Protein AF-A0AA86ANE1-F1 (afdb_monomer_lite)

Foldseek 3Di:
DDLLVQLVVCLVVLPLVSNVVSVVVPDDDPDPVVVVSVVVSVVSNVVSVVVVVVVVVVVVVVVVVVVVVVVVVVVVPPPPPPPPD

Secondary structure (DSSP, 8-state):
--HHHHHHHHHHTT-HHHHHHHHHTPPPP-SHHHHHHHHHHHHHHHHHHHHHHHHHHHHHHHHHHHHHHHHHHHHT---------

Sequence (85 aa):
MSWNKAFTIAIIEKNPEKMGKLIQEMPVITDIQEAKQAQSLIQEALKIMKEEQVKTRDSMEKNKKTRAFLMSANLGSSPKREYRG

Radius of gyration: 24.7 Å; chains: 1; bounding box: 50×30×74 Å

pLDDT: mean 84.98, std 13.37, range [47.94, 95.31]

Structure (mmCIF, N/CA/C/O backbone):
data_AF-A0AA86ANE1-F1
#
_entry.id   AF-A0AA86ANE1-F1
#
loop_
_atom_site.group_PDB
_atom_site.id
_atom_site.type_symbol
_atom_site.label_atom_id
_atom_site.label_alt_id
_atom_site.label_comp_id
_atom_site.label_asym_id
_atom_site.label_entity_id
_atom_site.label_seq_id
_atom_site.pdbx_PDB_ins_code
_atom_site.Cartn_x
_atom_site.Cartn_y
_atom_site.Cartn_z
_atom_site.occupancy
_atom_site.B_iso_or_equiv
_atom_site.auth_seq_id
_atom_site.auth_comp_id
_atom_site.auth_asym_id
_atom_site.auth_atom_id
_atom_site.pdbx_PDB_model_num
ATOM 1 N N . MET A 1 1 ? -5.909 -8.037 18.892 1.00 58.50 1 MET A N 1
ATO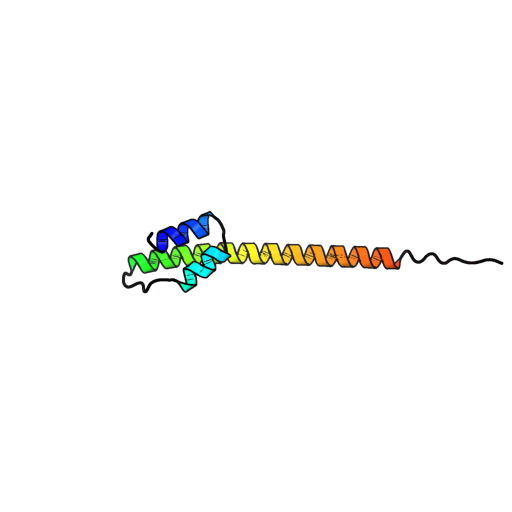M 2 C CA . MET A 1 1 ? -5.354 -6.674 18.702 1.00 58.50 1 MET A CA 1
ATOM 3 C C . MET A 1 1 ? -6.446 -5.792 18.110 1.00 58.50 1 MET A C 1
ATOM 5 O O . MET A 1 1 ? -7.259 -6.324 17.372 1.00 58.50 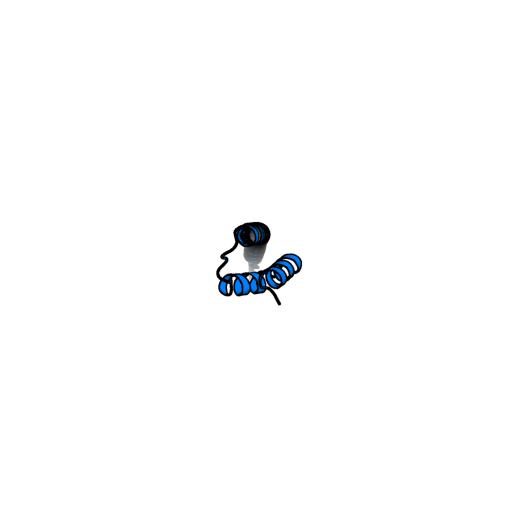1 MET A O 1
ATOM 9 N N . SER A 1 2 ? -6.498 -4.493 18.431 1.00 83.75 2 SER A N 1
ATOM 10 C CA . SER A 1 2 ? -7.440 -3.555 17.785 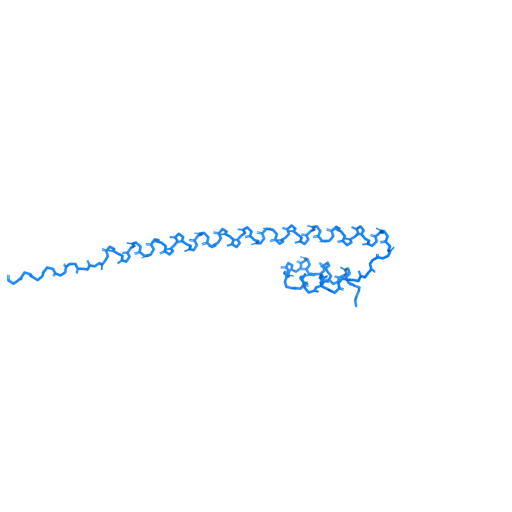1.00 83.75 2 SER A CA 1
ATOM 11 C C . SER A 1 2 ? -7.104 -3.404 16.296 1.00 83.75 2 SER A C 1
ATOM 13 O O . SER A 1 2 ? -5.919 -3.338 15.954 1.00 83.75 2 SER A O 1
ATOM 15 N N . TRP A 1 3 ? -8.128 -3.332 15.437 1.00 90.44 3 TRP A N 1
ATOM 16 C CA . TRP A 1 3 ? -7.990 -3.125 13.990 1.00 90.44 3 TRP A CA 1
ATOM 17 C C . TRP A 1 3 ? -7.083 -1.931 13.664 1.00 90.44 3 TRP A C 1
ATOM 19 O O . TRP A 1 3 ? -6.164 -2.072 12.865 1.00 90.44 3 TRP A O 1
ATOM 29 N N . ASN A 1 4 ? -7.236 -0.810 14.382 1.00 86.06 4 ASN A N 1
ATOM 30 C CA . ASN A 1 4 ? -6.398 0.383 14.207 1.00 86.06 4 ASN A CA 1
ATOM 31 C C . ASN A 1 4 ? -4.909 0.065 14.372 1.00 86.06 4 ASN A C 1
ATOM 33 O O . ASN A 1 4 ? -4.100 0.452 13.539 1.00 86.06 4 ASN A O 1
ATOM 37 N N . LYS A 1 5 ? -4.539 -0.698 15.409 1.00 89.69 5 LYS A N 1
ATOM 38 C CA . LYS A 1 5 ? -3.136 -1.078 15.640 1.00 89.69 5 LYS A CA 1
ATOM 39 C C . LYS A 1 5 ? -2.613 -1.982 14.526 1.00 89.69 5 LYS A C 1
ATOM 41 O O . LYS A 1 5 ? -1.498 -1.779 14.060 1.00 89.69 5 LYS A O 1
ATOM 46 N N . ALA A 1 6 ? -3.414 -2.957 14.094 1.00 90.38 6 ALA A N 1
ATOM 47 C CA . ALA A 1 6 ? -3.041 -3.846 12.995 1.00 90.38 6 ALA A CA 1
ATOM 48 C C . ALA A 1 6 ? -2.860 -3.071 11.679 1.00 90.38 6 ALA A C 1
ATOM 50 O O . ALA A 1 6 ? -1.901 -3.312 10.946 1.00 90.38 6 ALA A O 1
ATOM 51 N N . PHE A 1 7 ? -3.735 -2.100 11.415 1.00 91.94 7 PHE A N 1
ATOM 52 C CA . PHE A 1 7 ? -3.683 -1.268 10.219 1.00 91.94 7 PHE A CA 1
ATOM 53 C C . PHE A 1 7 ? -2.496 -0.302 10.236 1.00 91.94 7 PHE A C 1
ATOM 55 O O . PHE A 1 7 ? -1.768 -0.218 9.250 1.00 91.94 7 PHE A O 1
ATOM 62 N N . THR A 1 8 ? -2.204 0.335 11.375 1.00 91.44 8 THR A N 1
ATOM 63 C CA . THR A 1 8 ? -0.982 1.135 11.552 1.00 91.44 8 THR A CA 1
ATOM 64 C C . THR A 1 8 ? 0.280 0.303 11.312 1.00 91.44 8 THR A C 1
ATOM 66 O O . THR A 1 8 ? 1.182 0.759 10.615 1.00 91.44 8 THR A O 1
ATOM 69 N N . ILE A 1 9 ? 0.347 -0.929 11.833 1.00 92.38 9 ILE A N 1
ATOM 70 C CA . ILE A 1 9 ? 1.486 -1.827 11.580 1.00 92.38 9 ILE A CA 1
ATOM 71 C C . ILE A 1 9 ? 1.616 -2.114 10.080 1.00 92.38 9 ILE A C 1
ATOM 73 O O . ILE A 1 9 ? 2.707 -1.989 9.533 1.00 92.38 9 ILE A O 1
ATOM 77 N N . ALA A 1 10 ? 0.514 -2.433 9.393 1.00 92.25 10 ALA A N 1
ATOM 78 C CA . ALA A 1 10 ? 0.536 -2.704 7.955 1.00 92.25 10 ALA A CA 1
ATOM 79 C C . ALA A 1 10 ? 0.998 -1.492 7.119 1.00 92.25 10 ALA A C 1
ATOM 81 O O . ALA A 1 10 ? 1.701 -1.673 6.121 1.00 92.25 10 ALA A O 1
ATOM 82 N N . ILE A 1 11 ? 0.652 -0.270 7.544 1.00 92.12 11 ILE A N 1
ATOM 83 C CA . ILE A 1 11 ? 1.129 0.987 6.945 1.00 92.12 11 ILE A CA 1
ATOM 84 C C . ILE A 1 11 ? 2.638 1.154 7.160 1.00 92.12 11 ILE A C 1
ATOM 86 O O . ILE A 1 11 ? 3.363 1.407 6.197 1.00 92.12 11 ILE A O 1
ATOM 90 N N . ILE A 1 12 ? 3.128 0.971 8.393 1.00 91.62 12 ILE A N 1
ATOM 91 C CA . ILE A 1 12 ? 4.558 1.091 8.731 1.00 91.62 12 ILE A CA 1
ATOM 92 C C . ILE A 1 12 ? 5.391 0.062 7.956 1.00 91.62 12 ILE A C 1
ATOM 94 O O . ILE A 1 12 ? 6.441 0.395 7.408 1.00 91.62 12 ILE A O 1
ATOM 98 N N . GLU A 1 13 ? 4.902 -1.174 7.861 1.00 92.06 13 GLU A N 1
ATOM 99 C CA . GLU A 1 13 ? 5.523 -2.247 7.079 1.00 92.06 13 GLU A CA 1
ATOM 100 C C . GLU A 1 13 ? 5.415 -2.029 5.561 1.00 92.06 13 GLU A C 1
ATOM 102 O O . GLU A 1 13 ? 6.015 -2.785 4.797 1.00 92.06 13 GLU A O 1
ATOM 107 N N . LYS A 1 14 ? 4.648 -1.024 5.111 1.00 89.06 14 LYS A N 1
ATOM 108 C CA . LYS A 1 14 ? 4.343 -0.749 3.699 1.00 89.06 14 LYS A CA 1
ATOM 109 C C . LYS A 1 14 ? 3.869 -1.999 2.959 1.00 89.06 14 LYS A C 1
ATOM 111 O O . LYS A 1 14 ? 4.279 -2.254 1.829 1.00 89.06 14 LYS A O 1
ATOM 116 N N . ASN A 1 15 ? 3.011 -2.789 3.602 1.00 90.50 15 ASN A N 1
ATOM 117 C CA . ASN A 1 15 ? 2.544 -4.060 3.062 1.00 90.50 15 ASN A CA 1
ATOM 118 C C . ASN A 1 15 ? 1.137 -3.910 2.444 1.00 90.50 15 ASN A C 1
ATOM 120 O O . ASN A 1 15 ? 0.142 -3.952 3.177 1.00 90.50 15 ASN A O 1
ATOM 124 N N . PRO A 1 16 ? 1.022 -3.746 1.111 1.00 87.00 16 PRO A N 1
ATOM 125 C CA . PRO A 1 16 ? -0.254 -3.492 0.442 1.00 87.00 16 PRO A CA 1
ATOM 126 C C . PRO A 1 16 ? -1.243 -4.653 0.557 1.00 87.00 16 PRO A C 1
ATOM 128 O O . PRO A 1 16 ? -2.446 -4.419 0.649 1.00 87.00 16 PRO A O 1
ATOM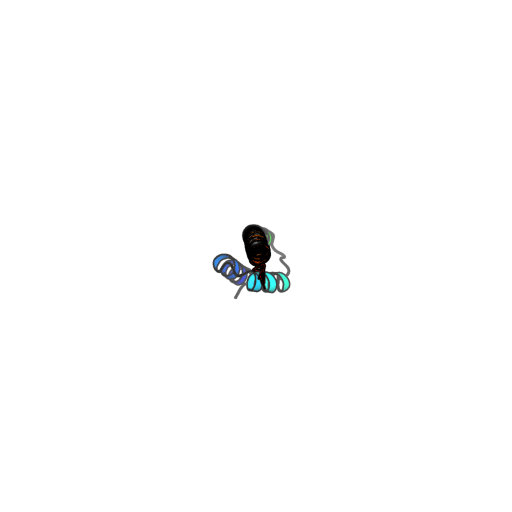 131 N N . GLU A 1 17 ? -0.764 -5.896 0.621 1.00 89.94 17 GLU A N 1
ATOM 132 C CA . GLU A 1 17 ? -1.631 -7.065 0.789 1.00 89.94 17 GLU A CA 1
ATOM 133 C C . GLU A 1 17 ? -2.265 -7.101 2.180 1.00 89.94 17 GLU A C 1
ATOM 135 O O . GLU A 1 17 ? -3.471 -7.319 2.309 1.00 89.94 17 GLU A O 1
ATOM 140 N N . LYS A 1 18 ? -1.469 -6.847 3.229 1.00 91.25 18 LYS A N 1
ATOM 141 C CA . LYS A 1 18 ? -1.985 -6.751 4.603 1.00 91.25 18 LYS A CA 1
ATOM 142 C C . LYS A 1 18 ? -2.955 -5.580 4.745 1.00 91.25 18 LYS A C 1
ATOM 144 O O . LYS A 1 18 ? -4.013 -5.758 5.339 1.00 91.25 18 LYS A O 1
ATOM 149 N N . MET A 1 19 ? -2.631 -4.418 4.168 1.00 90.81 19 MET A N 1
ATOM 150 C CA . MET A 1 19 ? -3.540 -3.266 4.147 1.00 90.81 19 MET A CA 1
ATOM 151 C C . MET A 1 19 ? -4.867 -3.618 3.458 1.00 90.81 19 MET A C 1
ATOM 153 O O . MET A 1 19 ? -5.930 -3.342 4.007 1.00 90.81 19 MET A O 1
ATOM 157 N N . GLY A 1 20 ? -4.820 -4.286 2.301 1.00 89.56 20 GLY A N 1
ATOM 158 C CA . GLY A 1 20 ? -6.016 -4.705 1.567 1.00 89.56 20 GLY A CA 1
ATOM 159 C C . GLY A 1 20 ? -6.912 -5.661 2.358 1.00 89.56 20 GLY A C 1
ATOM 160 O O . GLY A 1 20 ? -8.122 -5.454 2.409 1.00 89.56 20 GLY A O 1
ATOM 161 N N . LYS A 1 21 ? -6.326 -6.663 3.026 1.00 92.94 21 LYS A N 1
ATOM 162 C CA . LYS A 1 21 ? -7.070 -7.594 3.894 1.00 92.94 21 LYS A CA 1
ATOM 163 C C . LYS A 1 21 ? -7.728 -6.874 5.068 1.00 92.94 21 LYS A C 1
ATOM 165 O O . LYS A 1 21 ? -8.913 -7.055 5.317 1.00 92.94 21 LYS A O 1
ATOM 170 N N . LEU A 1 22 ? -6.985 -6.000 5.741 1.00 91.38 22 LEU A N 1
ATOM 171 C CA . LEU A 1 22 ? -7.505 -5.263 6.889 1.00 91.38 22 LEU A CA 1
ATOM 172 C C . LEU A 1 22 ? -8.630 -4.297 6.499 1.00 91.38 22 LEU A C 1
ATOM 174 O O . LEU A 1 22 ? -9.570 -4.148 7.267 1.00 91.38 22 LEU A O 1
ATOM 178 N N . ILE A 1 23 ? -8.602 -3.689 5.308 1.00 89.75 23 ILE A N 1
ATOM 179 C CA . ILE A 1 23 ? -9.733 -2.876 4.819 1.00 89.75 23 ILE A CA 1
ATOM 180 C C . ILE A 1 23 ? -11.012 -3.717 4.681 1.00 89.75 23 ILE A C 1
ATOM 182 O O . ILE A 1 23 ? -12.092 -3.226 4.995 1.00 89.75 23 ILE A O 1
ATOM 186 N N . GLN A 1 24 ? -10.912 -4.976 4.242 1.00 89.62 24 GLN A N 1
ATOM 187 C CA . GLN A 1 24 ? -12.075 -5.871 4.139 1.00 89.62 24 GLN A CA 1
ATOM 188 C C . GLN A 1 24 ? -12.636 -6.265 5.512 1.00 89.62 24 GLN A C 1
ATOM 190 O O . GLN A 1 24 ? -13.833 -6.496 5.648 1.00 89.62 24 GLN A O 1
ATOM 195 N N . GLU A 1 25 ? -11.778 -6.302 6.529 1.00 90.19 25 GLU A N 1
ATOM 196 C CA . GLU A 1 25 ? -12.119 -6.616 7.920 1.00 90.19 25 GLU A CA 1
ATOM 197 C C . GLU A 1 25 ? -12.392 -5.357 8.763 1.00 90.19 25 GLU A C 1
ATOM 199 O O . GLU A 1 25 ? -12.338 -5.402 9.995 1.00 90.19 25 GLU A O 1
ATOM 204 N N . MET A 1 26 ? -12.642 -4.211 8.122 1.00 86.94 26 MET A N 1
ATOM 205 C CA . MET A 1 26 ? -12.852 -2.951 8.828 1.00 86.94 26 MET A CA 1
ATOM 206 C C . MET A 1 26 ? -14.100 -3.033 9.727 1.00 86.94 26 MET A C 1
ATOM 208 O O . MET A 1 26 ? -15.198 -3.301 9.231 1.00 86.94 26 MET A O 1
ATOM 212 N N . PRO A 1 27 ? -13.963 -2.796 11.046 1.00 88.06 27 PRO A N 1
ATOM 213 C CA . PRO A 1 27 ? -15.093 -2.831 11.959 1.00 88.06 27 PRO A CA 1
ATOM 214 C C . PRO A 1 27 ? -16.033 -1.650 11.706 1.00 88.06 27 PRO A C 1
ATOM 216 O O . PRO A 1 27 ? -15.632 -0.604 11.190 1.00 88.06 27 PRO A O 1
ATOM 219 N N . VAL A 1 28 ? -17.290 -1.796 12.123 1.00 86.88 28 VAL A N 1
ATOM 220 C CA . VAL A 1 28 ? -18.234 -0.676 12.139 1.00 86.88 28 VAL A CA 1
ATOM 221 C C . VAL A 1 28 ? -17.749 0.341 13.166 1.00 86.88 28 VAL A C 1
ATOM 223 O O . VAL A 1 28 ? -17.644 0.031 14.351 1.00 86.88 28 VAL A O 1
ATOM 226 N N . ILE A 1 29 ? -17.452 1.552 12.703 1.00 86.50 29 ILE A N 1
ATOM 227 C CA . ILE A 1 29 ? -17.004 2.642 13.562 1.00 86.50 29 ILE A CA 1
ATOM 228 C C . ILE A 1 29 ? -18.225 3.442 14.009 1.00 86.50 29 ILE A C 1
ATOM 230 O O . ILE A 1 29 ? -18.929 4.022 13.183 1.00 86.50 29 ILE A O 1
ATOM 234 N N . THR A 1 30 ? -18.470 3.475 15.316 1.00 85.38 30 THR A N 1
ATOM 235 C CA . THR A 1 30 ? -19.589 4.215 15.920 1.00 85.38 30 THR A CA 1
ATOM 236 C C . THR A 1 30 ? -19.154 5.519 16.583 1.00 85.38 30 THR A C 1
ATOM 238 O O . THR A 1 30 ? -19.986 6.400 16.782 1.00 85.38 30 THR A O 1
ATOM 241 N N . ASP A 1 31 ? -17.869 5.657 16.918 1.00 91.81 31 ASP A N 1
ATOM 242 C CA . ASP A 1 31 ? -17.316 6.863 17.531 1.00 91.81 31 ASP A CA 1
ATOM 243 C C . ASP A 1 31 ? -16.654 7.794 16.501 1.00 91.81 31 ASP A C 1
ATOM 245 O O . ASP A 1 31 ? -15.933 7.375 15.594 1.00 91.81 31 ASP A O 1
ATOM 249 N N . ILE A 1 32 ? -16.870 9.098 16.668 1.00 89.88 32 ILE A N 1
ATOM 250 C CA . ILE A 1 32 ? -16.368 10.113 15.742 1.00 89.88 32 ILE A CA 1
ATOM 251 C C . ILE A 1 32 ? -14.848 10.295 15.838 1.00 89.88 32 ILE A C 1
ATOM 253 O O . ILE A 1 32 ? -14.217 10.665 14.845 1.00 89.88 32 ILE A O 1
ATOM 257 N N . GLN A 1 33 ? -14.240 10.051 17.006 1.00 88.25 33 GLN A N 1
ATOM 258 C CA . GLN A 1 33 ? -12.784 10.144 17.149 1.00 88.25 33 GLN A CA 1
ATOM 259 C C . GLN A 1 33 ? -12.110 8.944 16.493 1.00 88.25 33 GLN A C 1
ATOM 261 O O . GLN A 1 33 ? -11.157 9.123 15.731 1.00 88.25 33 GLN A O 1
ATOM 266 N N . GLU A 1 34 ? -12.651 7.743 16.696 1.00 85.69 34 GLU A N 1
ATOM 267 C CA . GLU A 1 34 ? -12.213 6.546 15.973 1.00 85.69 34 GLU A CA 1
ATOM 268 C C . GLU A 1 34 ? -12.357 6.712 14.454 1.00 85.69 34 GLU A C 1
ATOM 270 O O . GLU A 1 34 ? -11.447 6.348 13.706 1.00 85.69 34 GLU A O 1
ATOM 275 N N . ALA A 1 35 ? -13.436 7.349 13.987 1.00 88.25 35 ALA A N 1
ATOM 276 C CA . ALA A 1 35 ? -13.646 7.607 12.564 1.00 88.25 35 ALA A CA 1
ATOM 277 C C . ALA A 1 35 ? -12.578 8.544 11.981 1.00 88.25 35 ALA A C 1
ATOM 279 O O . ALA A 1 35 ? -12.043 8.278 10.904 1.00 88.25 35 ALA A O 1
ATOM 280 N N . LYS A 1 36 ? -12.211 9.612 12.702 1.00 90.88 36 LYS A N 1
ATOM 281 C CA . LYS A 1 36 ? -11.132 10.530 12.290 1.00 90.88 36 LYS A CA 1
ATOM 282 C C . LYS A 1 36 ? -9.770 9.841 12.243 1.00 90.88 36 LYS A C 1
ATOM 284 O O . LYS A 1 36 ? -8.979 10.100 11.331 1.00 90.88 36 LYS A O 1
ATOM 289 N N . GLN A 1 37 ? -9.495 8.959 13.203 1.00 88.56 37 GLN A N 1
ATOM 290 C CA . GLN A 1 37 ? -8.257 8.181 13.225 1.00 88.56 37 GLN A CA 1
ATOM 291 C C . GLN A 1 37 ? -8.196 7.214 12.042 1.00 88.56 37 GLN A C 1
ATOM 293 O O . GLN A 1 37 ? -7.222 7.234 11.290 1.00 88.56 37 GLN A O 1
ATOM 298 N N . ALA A 1 38 ? -9.254 6.432 11.821 1.00 88.88 38 ALA A N 1
ATOM 299 C CA . ALA A 1 38 ? -9.341 5.523 10.684 1.00 88.88 38 ALA A CA 1
ATOM 300 C C . ALA A 1 38 ? -9.225 6.274 9.350 1.00 88.88 38 ALA A C 1
ATOM 302 O O . ALA A 1 38 ? -8.472 5.855 8.474 1.00 88.88 38 ALA A O 1
ATOM 303 N N . GLN A 1 39 ? -9.887 7.427 9.213 1.00 91.56 39 GLN A N 1
ATOM 304 C CA . GLN A 1 39 ? -9.779 8.275 8.025 1.00 91.56 39 GLN A CA 1
ATOM 305 C C . GLN A 1 39 ? -8.331 8.699 7.758 1.00 91.56 39 GLN A C 1
ATOM 307 O O . GLN A 1 39 ? -7.862 8.587 6.626 1.00 91.56 39 GLN A O 1
ATOM 312 N N . SER A 1 40 ? -7.621 9.163 8.789 1.00 91.94 40 SER A N 1
ATOM 313 C CA . SER A 1 40 ? -6.221 9.586 8.668 1.00 91.94 40 SER A CA 1
ATOM 314 C C . SER A 1 40 ? -5.328 8.430 8.209 1.00 91.94 40 SER A C 1
ATOM 316 O O . SER A 1 40 ? -4.545 8.586 7.273 1.00 91.94 40 SER A O 1
ATOM 318 N N . LEU A 1 41 ? -5.506 7.243 8.797 1.00 91.56 41 LEU A N 1
ATOM 319 C CA . LEU A 1 41 ? -4.753 6.047 8.417 1.00 91.56 41 LEU A CA 1
ATOM 320 C C . LEU A 1 41 ? -5.053 5.609 6.976 1.00 91.56 41 LEU A C 1
ATOM 322 O O . LEU A 1 41 ? -4.143 5.264 6.226 1.00 91.56 41 LEU A O 1
ATOM 326 N N . ILE A 1 42 ? -6.320 5.649 6.556 1.00 91.69 42 ILE A N 1
ATOM 327 C CA . ILE A 1 42 ? -6.717 5.303 5.184 1.00 91.69 42 ILE A CA 1
ATOM 328 C C . ILE A 1 42 ? -6.110 6.292 4.183 1.00 91.69 42 ILE A C 1
ATOM 330 O O . ILE A 1 42 ? -5.645 5.881 3.120 1.00 91.69 42 ILE A O 1
ATOM 334 N N . GLN A 1 43 ? -6.072 7.588 4.505 1.00 93.31 43 GLN A N 1
ATOM 335 C CA . GLN A 1 43 ? -5.432 8.590 3.648 1.00 93.31 43 GLN A CA 1
ATOM 336 C C . GLN A 1 43 ? -3.933 8.328 3.477 1.00 93.31 43 GLN A C 1
ATOM 338 O O . GLN A 1 43 ? -3.412 8.432 2.364 1.00 93.31 43 GLN A O 1
ATOM 343 N N . GLU A 1 44 ? -3.246 7.951 4.553 1.00 91.50 44 GLU A N 1
ATOM 344 C CA . GLU A 1 44 ? -1.832 7.591 4.498 1.00 91.50 44 GLU A CA 1
ATOM 345 C C . GLU A 1 44 ? -1.602 6.319 3.669 1.00 91.50 44 GLU A C 1
ATOM 347 O O . GLU A 1 44 ? -0.763 6.311 2.764 1.00 91.50 44 GLU A O 1
ATOM 352 N N . ALA A 1 45 ? -2.418 5.282 3.881 1.00 91.62 45 ALA A N 1
ATOM 353 C CA . ALA A 1 45 ? -2.386 4.062 3.079 1.00 91.62 45 ALA A CA 1
ATOM 354 C C . ALA A 1 45 ? -2.604 4.355 1.581 1.00 91.62 45 ALA A C 1
ATOM 356 O O . ALA A 1 45 ? -1.869 3.851 0.730 1.00 91.62 45 ALA A O 1
ATOM 357 N N . LEU A 1 46 ? -3.560 5.227 1.237 1.00 92.81 46 LEU A N 1
ATOM 358 C CA . LEU A 1 46 ? -3.811 5.649 -0.146 1.00 92.81 46 LEU A CA 1
ATOM 359 C C . LEU A 1 46 ? -2.607 6.354 -0.773 1.00 92.81 46 LEU A C 1
ATOM 361 O O . LEU A 1 46 ? -2.328 6.153 -1.957 1.00 92.81 46 LEU A O 1
ATOM 365 N N . LYS A 1 47 ? -1.893 7.179 -0.002 1.00 93.25 47 LYS A N 1
ATOM 366 C CA . LYS A 1 47 ? -0.681 7.850 -0.478 1.00 93.25 47 LYS A CA 1
ATOM 367 C C . LYS A 1 47 ? 0.403 6.830 -0.829 1.00 93.25 47 LYS A C 1
ATOM 369 O O . LYS A 1 47 ? 0.934 6.880 -1.936 1.00 93.25 47 LYS A O 1
ATOM 374 N N . ILE A 1 48 ? 0.661 5.871 0.061 1.00 90.75 48 ILE A N 1
ATOM 375 C CA . ILE A 1 48 ? 1.648 4.802 -0.160 1.00 90.75 48 ILE A CA 1
ATOM 376 C C . ILE A 1 48 ? 1.286 3.983 -1.404 1.00 90.75 48 ILE A C 1
ATOM 378 O O . ILE A 1 48 ? 2.133 3.749 -2.265 1.00 90.75 48 ILE A O 1
ATOM 382 N N . MET A 1 49 ? 0.015 3.602 -1.543 1.00 90.25 49 MET A N 1
ATOM 383 C CA . MET A 1 49 ? -0.461 2.833 -2.696 1.00 90.25 49 MET A CA 1
ATOM 384 C C . MET A 1 49 ? -0.275 3.589 -4.015 1.00 90.25 49 MET A C 1
ATOM 386 O O . MET A 1 49 ? 0.154 3.000 -5.007 1.00 90.25 49 MET A O 1
ATOM 390 N N . LYS A 1 50 ? -0.553 4.899 -4.041 1.00 92.06 50 LYS A N 1
ATOM 391 C CA . LYS A 1 50 ? -0.323 5.732 -5.231 1.00 92.06 50 LYS A CA 1
ATOM 392 C C . LYS A 1 50 ? 1.157 5.821 -5.592 1.00 92.06 50 LYS A C 1
ATOM 394 O O . LYS A 1 50 ? 1.499 5.707 -6.766 1.00 92.06 50 LYS A O 1
ATOM 399 N N . GLU A 1 51 ? 2.032 6.010 -4.608 1.00 91.44 51 GLU A N 1
ATOM 400 C CA . GLU A 1 51 ? 3.479 6.047 -4.842 1.00 91.44 51 GLU A CA 1
ATOM 401 C C . GLU A 1 51 ? 3.985 4.726 -5.439 1.00 91.44 51 GLU A C 1
ATOM 403 O O . GLU A 1 51 ? 4.763 4.733 -6.395 1.00 91.44 51 GLU A O 1
ATOM 408 N N . GLU A 1 52 ? 3.500 3.592 -4.933 1.00 89.44 52 GLU A N 1
ATOM 409 C CA . GLU A 1 52 ? 3.883 2.271 -5.436 1.00 89.44 52 GLU A CA 1
ATOM 410 C C . GLU A 1 52 ? 3.363 2.010 -6.859 1.00 89.44 52 GLU A C 1
ATOM 412 O O . GLU A 1 52 ? 4.085 1.480 -7.710 1.00 89.44 52 GLU A O 1
ATOM 417 N N . GLN A 1 53 ? 2.143 2.462 -7.168 1.00 91.31 53 GLN A N 1
ATOM 418 C CA . GLN A 1 53 ? 1.596 2.413 -8.527 1.00 91.31 53 GLN A CA 1
ATOM 419 C C . GLN A 1 53 ? 2.451 3.209 -9.519 1.00 91.31 53 GLN A C 1
ATOM 421 O O . GLN A 1 53 ? 2.741 2.716 -10.611 1.00 91.31 53 GLN A O 1
ATOM 426 N N . VAL A 1 54 ? 2.888 4.417 -9.145 1.00 94.38 54 VAL A N 1
ATOM 427 C CA . VAL A 1 54 ? 3.755 5.249 -9.995 1.00 94.38 54 VAL A CA 1
ATOM 428 C C . VAL A 1 54 ? 5.090 4.551 -10.248 1.00 94.38 54 VAL A C 1
ATOM 430 O O . VAL A 1 54 ? 5.484 4.402 -11.404 1.00 94.38 54 VAL A O 1
ATOM 433 N N . LYS A 1 55 ? 5.746 4.031 -9.202 1.00 92.62 55 LYS A N 1
ATOM 434 C CA . LYS A 1 55 ? 7.010 3.284 -9.348 1.00 92.62 55 LYS A CA 1
ATOM 435 C C . LYS A 1 55 ? 6.865 2.068 -10.255 1.00 92.62 55 LYS A C 1
ATOM 437 O O . LYS A 1 55 ? 7.728 1.815 -11.100 1.00 92.62 55 LYS A O 1
ATOM 442 N N . THR A 1 56 ? 5.776 1.321 -10.092 1.00 92.31 56 THR A N 1
ATOM 443 C CA . THR A 1 56 ? 5.483 0.140 -10.909 1.00 92.31 56 THR A CA 1
ATOM 444 C C . THR A 1 56 ? 5.305 0.535 -12.371 1.00 92.31 56 THR A C 1
ATOM 446 O O . THR A 1 56 ? 5.919 -0.061 -13.257 1.00 92.31 56 THR A O 1
ATOM 449 N N . ARG A 1 57 ? 4.525 1.589 -12.635 1.00 94.12 57 ARG A N 1
ATOM 450 C CA . ARG A 1 57 ? 4.309 2.125 -13.982 1.00 94.12 57 ARG A CA 1
ATOM 451 C C . ARG A 1 57 ? 5.618 2.555 -14.640 1.00 94.12 57 ARG A C 1
ATOM 453 O O . ARG A 1 57 ? 5.891 2.153 -15.770 1.00 94.12 57 ARG A O 1
ATOM 460 N N . ASP A 1 58 ? 6.446 3.306 -13.925 1.00 95.31 58 ASP A N 1
ATOM 461 C CA . ASP A 1 58 ? 7.720 3.799 -14.447 1.00 95.31 58 ASP A CA 1
ATOM 462 C C . ASP A 1 58 ? 8.698 2.639 -14.720 1.00 95.31 58 ASP A C 1
ATOM 464 O O . ASP A 1 58 ? 9.431 2.640 -15.713 1.00 95.31 58 ASP A O 1
ATOM 468 N N . SER A 1 59 ? 8.672 1.600 -13.881 1.00 94.44 59 SER A N 1
ATOM 469 C CA . SER A 1 59 ? 9.456 0.373 -14.074 1.00 94.44 59 SER A CA 1
ATOM 470 C C . SER A 1 59 ? 8.993 -0.416 -15.302 1.00 94.44 59 SER A C 1
ATOM 472 O O . SER A 1 59 ? 9.821 -0.883 -16.087 1.00 94.44 59 SER A O 1
ATOM 474 N N . MET A 1 60 ? 7.679 -0.524 -15.524 1.00 93.06 60 MET A N 1
ATOM 475 C CA . MET A 1 60 ? 7.121 -1.132 -16.737 1.00 93.06 60 MET A CA 1
ATOM 476 C C . MET A 1 60 ? 7.513 -0.356 -17.996 1.00 93.06 60 MET A C 1
ATOM 478 O O . MET A 1 60 ? 7.875 -0.970 -19.000 1.00 93.06 60 MET A O 1
ATOM 482 N N . GLU A 1 61 ? 7.494 0.977 -17.952 1.00 95.19 61 GLU A N 1
ATOM 483 C CA . GLU A 1 61 ? 7.901 1.801 -19.091 1.00 95.19 61 GLU A CA 1
ATOM 484 C C . GLU A 1 61 ? 9.383 1.595 -19.434 1.00 95.19 61 GLU A C 1
ATOM 486 O O . GLU A 1 61 ? 9.728 1.391 -20.602 1.00 95.19 61 GLU A O 1
ATOM 491 N N . LYS A 1 62 ? 10.259 1.569 -18.420 1.00 94.00 62 LYS A N 1
ATOM 492 C CA . LYS A 1 62 ? 11.682 1.242 -18.599 1.00 94.00 62 LYS A CA 1
ATOM 493 C C . LYS A 1 62 ? 11.859 -0.147 -19.209 1.00 94.00 62 LYS A C 1
ATOM 495 O O . LYS A 1 62 ? 12.551 -0.280 -20.213 1.00 94.00 62 LYS A O 1
ATOM 500 N N . ASN A 1 63 ? 11.172 -1.160 -18.680 1.00 92.81 63 ASN A N 1
ATOM 501 C CA . ASN A 1 63 ? 11.220 -2.521 -19.221 1.00 92.81 63 ASN A CA 1
ATOM 502 C C . ASN A 1 63 ? 10.744 -2.595 -20.676 1.00 92.81 63 ASN A C 1
ATOM 504 O O . ASN A 1 63 ? 11.346 -3.301 -21.488 1.00 92.81 63 ASN A O 1
ATOM 508 N N . LYS A 1 64 ? 9.695 -1.845 -21.034 1.00 93.62 64 LYS A N 1
ATOM 509 C CA . LYS A 1 64 ? 9.201 -1.754 -22.413 1.00 93.62 64 LYS A CA 1
ATOM 510 C C . LYS A 1 64 ? 10.257 -1.153 -23.343 1.00 93.62 64 LYS A C 1
ATOM 512 O O . LYS A 1 64 ? 10.496 -1.711 -24.412 1.00 93.62 64 LYS A O 1
ATOM 517 N N . LYS A 1 65 ? 10.918 -0.065 -22.929 1.00 91.94 65 LYS A N 1
ATOM 518 C CA . LYS A 1 65 ? 12.013 0.565 -23.690 1.00 91.94 65 LYS A CA 1
ATOM 519 C C . LYS A 1 65 ? 13.196 -0.388 -23.864 1.00 91.94 65 LYS A C 1
ATOM 521 O O . LYS A 1 65 ? 13.667 -0.562 -24.984 1.00 91.94 65 LYS A O 1
ATOM 526 N N . THR A 1 66 ? 13.614 -1.070 -22.797 1.00 92.69 66 THR A N 1
ATOM 527 C CA . THR A 1 66 ? 14.696 -2.065 -22.852 1.00 92.69 66 THR A CA 1
ATOM 528 C C . THR A 1 66 ? 14.357 -3.215 -23.800 1.00 92.69 66 THR A C 1
ATOM 530 O O . THR A 1 66 ? 15.179 -3.581 -24.636 1.00 92.69 66 THR A O 1
ATOM 533 N N . ARG A 1 67 ? 13.133 -3.759 -23.738 1.00 92.19 67 ARG A N 1
ATOM 534 C CA . ARG A 1 67 ? 12.680 -4.797 -24.679 1.00 92.19 67 ARG A CA 1
ATOM 535 C C . ARG A 1 67 ? 12.700 -4.310 -26.126 1.00 92.19 67 ARG A C 1
ATOM 537 O O . ARG A 1 67 ? 13.196 -5.031 -26.985 1.00 92.19 67 ARG A O 1
ATOM 544 N N . ALA A 1 68 ? 12.194 -3.106 -26.391 1.00 91.00 68 ALA A N 1
ATOM 545 C CA . ALA A 1 68 ? 12.197 -2.527 -27.732 1.00 91.00 68 ALA A CA 1
ATOM 546 C C . ALA A 1 68 ? 13.625 -2.366 -28.280 1.00 91.00 68 ALA A C 1
ATOM 548 O O . ALA A 1 68 ? 13.888 -2.751 -29.418 1.00 91.00 68 ALA A O 1
ATOM 549 N N . PHE A 1 69 ? 14.558 -1.886 -27.449 1.00 92.19 69 PHE A N 1
ATOM 550 C CA . PHE A 1 69 ? 15.974 -1.788 -27.803 1.00 92.19 69 PHE A CA 1
ATOM 551 C C . PHE A 1 69 ? 16.567 -3.157 -28.169 1.00 92.19 69 PHE A C 1
ATOM 553 O O . PHE A 1 69 ? 17.098 -3.313 -29.267 1.00 92.19 69 PHE A O 1
ATOM 560 N N . LEU A 1 70 ? 16.408 -4.171 -27.311 1.00 91.06 70 LEU A N 1
ATOM 561 C CA . LEU A 1 70 ? 16.925 -5.523 -27.565 1.00 91.06 70 LEU A CA 1
ATOM 562 C C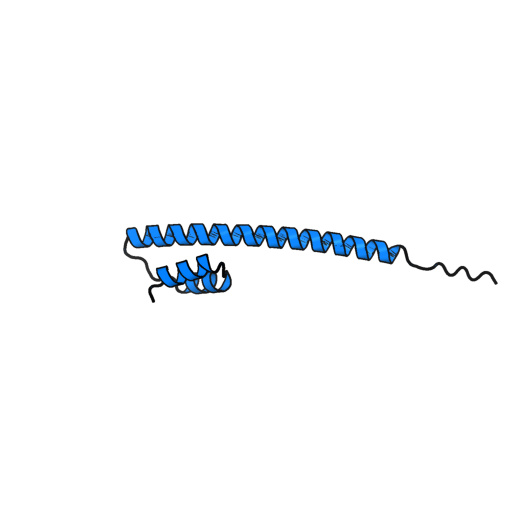 . LEU A 1 70 ? 16.339 -6.150 -28.840 1.00 91.06 70 LEU A C 1
ATOM 564 O O . LEU A 1 70 ? 17.061 -6.792 -29.599 1.00 91.06 70 LEU A O 1
ATOM 568 N N . MET A 1 71 ? 15.046 -5.941 -29.107 1.00 87.56 71 MET A N 1
ATOM 569 C CA . MET A 1 71 ? 14.414 -6.411 -30.343 1.00 87.56 71 MET A CA 1
ATOM 570 C C . MET A 1 71 ? 14.974 -5.695 -31.577 1.00 87.56 71 MET A C 1
ATOM 572 O O . MET A 1 71 ? 15.284 -6.357 -32.564 1.00 87.56 71 MET A O 1
ATOM 576 N N . SER A 1 72 ? 15.170 -4.373 -31.516 1.00 83.94 72 SER A N 1
ATOM 577 C CA . SER A 1 72 ? 15.784 -3.615 -32.616 1.00 83.94 72 SER A CA 1
ATOM 578 C C . SER A 1 72 ? 17.249 -3.997 -32.866 1.00 83.94 72 SER A C 1
ATOM 580 O O . SER A 1 72 ? 17.669 -4.070 -34.017 1.00 83.94 72 SER A O 1
ATOM 582 N N . ALA A 1 73 ? 18.006 -4.326 -31.813 1.00 74.12 73 ALA A N 1
ATOM 583 C CA . ALA A 1 73 ? 19.386 -4.788 -31.927 1.00 74.12 73 ALA A CA 1
ATOM 584 C C . ALA A 1 73 ? 19.481 -6.188 -32.566 1.00 74.12 73 ALA A C 1
ATOM 586 O O . ALA A 1 73 ? 20.354 -6.419 -33.398 1.00 74.12 73 ALA A O 1
ATOM 587 N N . ASN A 1 74 ? 18.549 -7.098 -32.250 1.00 61.97 74 ASN A N 1
ATOM 588 C CA . ASN A 1 74 ? 18.473 -8.427 -32.876 1.00 61.97 74 ASN A CA 1
ATOM 589 C C . ASN A 1 74 ? 17.978 -8.401 -34.334 1.00 61.97 74 ASN A C 1
ATOM 591 O O . ASN A 1 74 ? 18.276 -9.314 -35.099 1.00 61.97 74 ASN A O 1
ATOM 595 N N . LEU A 1 75 ? 17.248 -7.363 -34.751 1.00 56.34 75 LEU A N 1
ATOM 596 C CA . LEU A 1 75 ? 16.868 -7.160 -36.157 1.00 56.34 75 LEU A CA 1
ATOM 597 C C . LEU A 1 75 ? 18.049 -6.678 -37.025 1.00 56.34 75 LEU A C 1
ATOM 599 O O . LEU A 1 75 ? 18.020 -6.857 -38.241 1.00 56.34 75 LEU A O 1
ATOM 603 N N . GLY A 1 76 ? 19.100 -6.115 -36.417 1.00 54.22 76 GLY A N 1
ATOM 604 C CA . GLY A 1 76 ? 20.328 -5.685 -37.099 1.00 54.22 76 GLY A CA 1
ATOM 605 C C . GLY A 1 76 ? 21.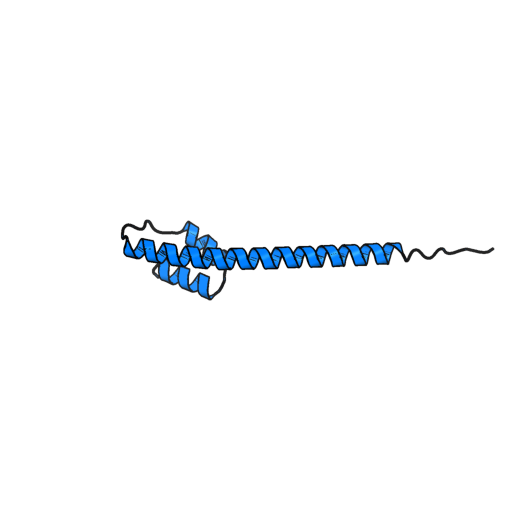378 -6.786 -37.303 1.00 54.22 76 GLY A C 1
ATOM 606 O O . GLY A 1 76 ? 22.361 -6.559 -38.003 1.00 54.22 76 GLY A O 1
ATOM 607 N N . SER A 1 77 ? 21.186 -7.974 -36.721 1.00 52.47 77 SER A N 1
ATOM 608 C CA . SER A 1 77 ? 22.154 -9.080 -36.721 1.00 52.47 77 SER A CA 1
ATOM 609 C C . SER A 1 77 ? 21.704 -10.296 -37.541 1.00 52.47 77 SER A C 1
ATOM 611 O O . SER A 1 77 ? 22.057 -11.427 -37.218 1.00 52.47 77 SER A O 1
ATOM 613 N N . SER A 1 78 ? 20.975 -10.096 -38.647 1.00 47.94 78 SER A N 1
ATOM 614 C CA . SER A 1 78 ? 20.963 -11.107 -39.716 1.00 47.94 78 SER A CA 1
ATOM 615 C C . SER A 1 78 ? 22.302 -11.047 -40.454 1.00 47.94 78 SER A C 1
ATOM 617 O O . SER A 1 78 ? 22.555 -10.056 -41.146 1.00 47.94 78 SER A O 1
ATOM 619 N N . PRO A 1 79 ? 23.173 -12.071 -40.370 1.00 52.59 79 PRO A N 1
ATOM 620 C CA . PRO A 1 79 ? 24.326 -12.123 -41.242 1.00 52.59 79 PRO A CA 1
ATOM 621 C C . PRO A 1 79 ? 23.784 -12.419 -42.637 1.00 52.59 79 PRO A C 1
ATOM 623 O O . PRO A 1 79 ? 23.361 -13.542 -42.920 1.00 52.59 79 PRO A O 1
ATOM 626 N N . LYS A 1 80 ? 23.796 -11.419 -43.524 1.00 54.12 80 LYS A N 1
ATOM 627 C CA . LYS A 1 80 ? 23.801 -11.683 -44.963 1.00 54.12 80 LYS A CA 1
ATOM 628 C C . LYS A 1 80 ? 25.043 -12.528 -45.240 1.00 54.12 80 LYS A C 1
ATOM 630 O O . LYS A 1 80 ? 26.135 -12.002 -45.426 1.00 54.12 80 LYS A O 1
ATOM 635 N N . ARG A 1 81 ? 24.894 -13.854 -45.209 1.00 56.25 81 ARG A N 1
ATOM 636 C CA . ARG A 1 81 ? 25.860 -14.765 -45.816 1.00 56.25 81 ARG A CA 1
ATOM 637 C C . ARG A 1 81 ? 25.716 -14.582 -47.318 1.00 56.25 81 ARG A C 1
ATOM 639 O O . ARG A 1 81 ? 24.942 -15.279 -47.965 1.00 56.25 81 ARG A O 1
ATOM 646 N N . GLU A 1 82 ? 26.423 -13.596 -47.853 1.00 51.19 82 GLU A N 1
ATOM 647 C CA . GLU A 1 82 ? 26.747 -13.569 -49.272 1.00 51.19 82 GLU A CA 1
ATOM 648 C C . GLU A 1 82 ? 27.661 -14.768 -49.537 1.00 51.19 82 GLU A C 1
ATOM 650 O O . GLU A 1 82 ? 28.874 -14.708 -49.349 1.00 51.19 82 GLU A O 1
ATOM 655 N N . TYR A 1 83 ? 27.064 -15.897 -49.918 1.00 53.03 83 TYR A N 1
ATOM 656 C CA . TYR A 1 83 ? 27.797 -16.962 -50.586 1.00 53.03 83 TYR A CA 1
ATOM 657 C C . TYR A 1 83 ? 28.170 -16.441 -51.975 1.00 53.03 83 TYR A C 1
ATOM 659 O O . TYR A 1 83 ? 27.370 -16.500 -52.906 1.00 53.03 83 TYR A O 1
ATOM 667 N N . ARG A 1 84 ? 29.377 -15.884 -52.095 1.00 50.06 84 ARG A N 1
ATOM 668 C CA . ARG A 1 84 ? 30.054 -15.750 -53.385 1.00 50.06 84 ARG A CA 1
ATOM 669 C C . ARG A 1 84 ? 30.646 -17.116 -53.726 1.00 50.06 84 ARG A C 1
ATOM 671 O O . ARG A 1 84 ? 31.664 -17.499 -53.153 1.00 50.06 84 ARG A O 1
ATOM 678 N N . GLY A 1 85 ? 29.920 -17.860 -54.556 1.00 59.34 85 GLY A N 1
ATOM 679 C CA . GLY A 1 85 ? 30.484 -18.933 -55.375 1.00 59.34 85 GLY A CA 1
ATOM 680 C C . GLY A 1 85 ? 31.188 -18.363 -56.596 1.00 59.34 85 GLY A C 1
ATOM 681 O O . GLY A 1 85 ? 30.896 -17.193 -56.942 1.00 59.34 85 GLY A O 1
#

Organism: Sulfurospirillum multivorans (strain DM 12446 / JCM 15788 / NBRC 109480) (NCBI:txid1150621)